Protein AF-A0A2S6S7E2-F1 (afdb_monomer_lite)

Radius of gyration: 13.05 Å; chains: 1; bounding box: 26×18×32 Å

Structure (mmCIF, N/CA/C/O backbone):
data_AF-A0A2S6S7E2-F1
#
_entry.id   AF-A0A2S6S7E2-F1
#
loop_
_atom_site.group_PDB
_atom_site.id
_atom_site.type_symbol
_atom_site.label_atom_id
_atom_site.label_alt_id
_atom_site.label_comp_id
_atom_site.label_asym_id
_atom_site.label_entity_id
_atom_site.label_seq_id
_atom_site.pdbx_PDB_ins_code
_atom_site.Cartn_x
_atom_site.Cartn_y
_atom_site.Cartn_z
_atom_site.occupancy
_atom_site.B_iso_or_equiv
_atom_site.auth_seq_id
_atom_site.auth_comp_id
_atom_site.auth_asym_id
_atom_site.auth_atom_id
_atom_site.pdbx_PDB_model_num
ATOM 1 N N . PRO A 1 1 ? 15.229 6.616 -13.674 1.00 65.38 1 PRO A N 1
ATOM 2 C CA . PRO A 1 1 ? 13.866 6.783 -14.250 1.00 65.38 1 PRO A CA 1
ATOM 3 C C . PRO A 1 1 ? 12.844 5.743 -13.759 1.00 65.38 1 PRO A C 1
ATOM 5 O O . PRO A 1 1 ? 11.726 6.118 -13.449 1.00 65.38 1 PRO A O 1
ATOM 8 N N . TYR A 1 2 ? 13.230 4.470 -13.626 1.00 75.75 2 TYR A N 1
ATOM 9 C CA . TYR A 1 2 ? 12.313 3.364 -13.311 1.00 75.75 2 TYR A CA 1
ATOM 10 C C . TYR A 1 2 ? 11.743 3.382 -11.880 1.00 75.75 2 TYR A C 1
ATOM 12 O O . TYR A 1 2 ? 10.532 3.349 -11.704 1.00 75.75 2 TYR A O 1
ATOM 20 N N . PHE A 1 3 ? 12.591 3.568 -10.859 1.00 84.62 3 PHE A N 1
ATOM 21 C CA . PHE A 1 3 ? 12.149 3.644 -9.456 1.00 84.62 3 PHE A CA 1
ATOM 22 C C . PHE A 1 3 ? 11.148 4.771 -9.190 1.00 84.62 3 PHE A C 1
ATOM 24 O O . PHE A 1 3 ? 10.238 4.613 -8.385 1.00 84.62 3 PHE A O 1
ATOM 31 N N . ARG A 1 4 ? 11.289 5.902 -9.895 1.00 89.38 4 ARG A N 1
ATOM 32 C CA . ARG A 1 4 ? 10.345 7.018 -9.792 1.00 89.38 4 ARG A CA 1
ATOM 33 C C . ARG A 1 4 ? 8.971 6.623 -10.325 1.00 89.38 4 ARG A C 1
ATOM 35 O O . ARG A 1 4 ? 7.980 6.844 -9.644 1.00 89.38 4 ARG A O 1
ATOM 42 N N . THR A 1 5 ? 8.919 6.023 -11.512 1.00 88.44 5 THR A N 1
ATOM 43 C CA . THR A 1 5 ? 7.662 5.561 -12.111 1.00 88.44 5 THR A CA 1
ATOM 44 C C . THR A 1 5 ? 6.980 4.515 -11.235 1.00 88.44 5 THR A C 1
ATOM 46 O O . THR A 1 5 ? 5.779 4.622 -11.001 1.00 88.44 5 THR A O 1
ATOM 49 N N . VAL A 1 6 ? 7.743 3.561 -10.688 1.00 89.38 6 VAL A N 1
ATOM 50 C CA . VAL A 1 6 ? 7.215 2.584 -9.724 1.00 89.38 6 VAL A CA 1
ATOM 51 C C . VAL A 1 6 ? 6.632 3.293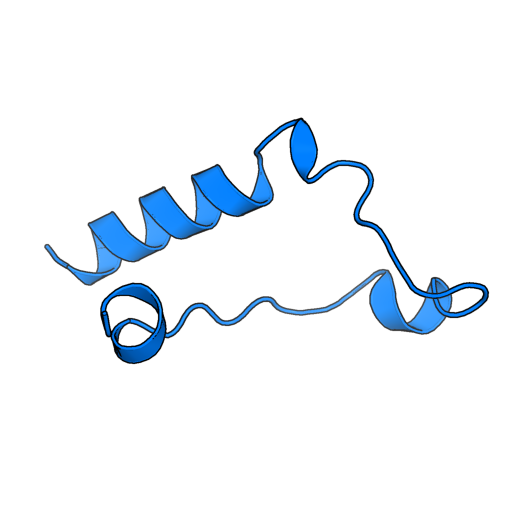 -8.517 1.00 89.38 6 VAL A C 1
ATOM 53 O O . VAL A 1 6 ? 5.450 3.123 -8.256 1.00 89.38 6 VAL A O 1
ATOM 56 N N . ALA A 1 7 ? 7.402 4.153 -7.846 1.00 91.00 7 ALA A N 1
ATOM 57 C CA . ALA A 1 7 ? 6.940 4.864 -6.658 1.00 91.00 7 ALA A CA 1
ATOM 58 C C . ALA A 1 7 ? 5.660 5.676 -6.924 1.00 91.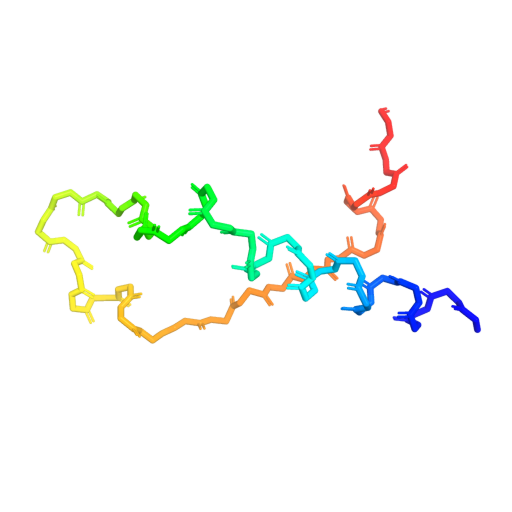00 7 ALA A C 1
ATOM 60 O O . ALA A 1 7 ? 4.715 5.623 -6.135 1.00 91.00 7 ALA A O 1
ATOM 61 N N . GLU A 1 8 ? 5.592 6.381 -8.057 1.00 92.88 8 GLU A N 1
ATOM 62 C CA . GLU A 1 8 ? 4.398 7.126 -8.467 1.00 92.88 8 GLU A CA 1
ATOM 63 C C . GLU A 1 8 ? 3.199 6.194 -8.720 1.00 92.88 8 GLU A C 1
ATOM 65 O O . GLU A 1 8 ? 2.078 6.519 -8.326 1.00 92.88 8 GLU A O 1
ATOM 70 N N . SER A 1 9 ? 3.409 5.033 -9.344 1.00 91.12 9 SER A N 1
ATOM 71 C CA . SER A 1 9 ? 2.346 4.050 -9.595 1.00 91.12 9 SER A CA 1
ATOM 72 C C . SER A 1 9 ? 1.862 3.354 -8.317 1.00 91.12 9 SER A C 1
ATOM 74 O O . SER A 1 9 ? 0.653 3.247 -8.106 1.00 91.12 9 SER A O 1
ATOM 76 N N . SER A 1 10 ? 2.777 2.975 -7.420 1.00 92.44 10 SER A N 1
ATOM 77 C CA . SER A 1 10 ? 2.476 2.409 -6.104 1.00 92.44 10 SER A CA 1
ATOM 78 C C . SER A 1 10 ? 1.625 3.372 -5.284 1.00 92.44 10 SER A C 1
ATOM 80 O O . SER A 1 10 ? 0.607 2.978 -4.718 1.00 92.44 10 SER A O 1
ATOM 82 N N . LEU A 1 11 ? 1.984 4.660 -5.282 1.00 93.25 11 LEU A N 1
ATOM 83 C CA . LEU A 1 11 ? 1.215 5.684 -4.582 1.00 93.25 11 LEU A CA 1
ATOM 84 C C . LEU A 1 11 ? -0.211 5.802 -5.139 1.00 93.25 11 LEU A C 1
ATOM 86 O O . LEU A 1 11 ? -1.167 5.846 -4.367 1.00 93.25 11 LEU A O 1
ATOM 90 N N . ARG A 1 12 ? -0.378 5.802 -6.468 1.00 93.25 12 ARG A N 1
ATOM 91 C CA . ARG A 1 12 ? -1.708 5.840 -7.103 1.00 93.25 12 ARG A CA 1
ATOM 92 C C . ARG A 1 12 ? -2.556 4.617 -6.762 1.00 93.25 12 ARG A C 1
ATOM 94 O O . ARG A 1 12 ? -3.756 4.770 -6.568 1.00 93.25 12 ARG A O 1
ATOM 101 N N . ALA A 1 13 ? -1.952 3.430 -6.687 1.00 91.50 13 ALA A N 1
ATOM 102 C CA . ALA A 1 13 ? -2.660 2.208 -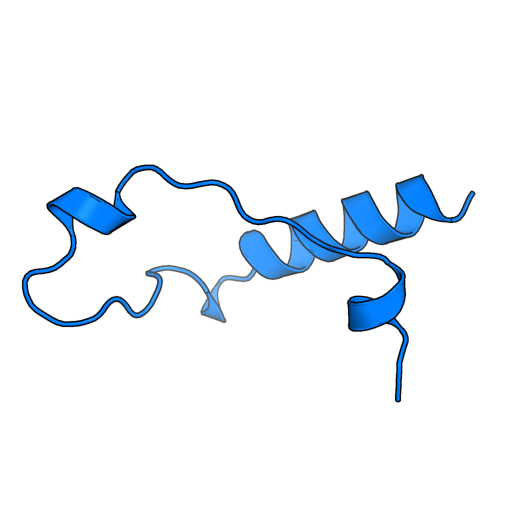6.317 1.00 91.50 13 ALA A CA 1
ATOM 103 C C . ALA A 1 13 ? -3.209 2.295 -4.885 1.00 91.50 13 ALA A C 1
ATOM 105 O O . ALA A 1 13 ? -4.388 2.034 -4.665 1.00 91.50 13 ALA A O 1
ATOM 106 N N . ILE A 1 14 ? -2.382 2.739 -3.932 1.00 91.00 14 ILE A N 1
ATOM 107 C CA . ILE A 1 14 ? -2.787 2.883 -2.526 1.00 91.00 14 ILE A CA 1
ATOM 108 C C . ILE A 1 14 ? -3.843 3.979 -2.340 1.00 91.00 14 ILE A C 1
ATOM 110 O O . ILE A 1 14 ? -4.783 3.801 -1.570 1.00 91.00 14 ILE A O 1
ATOM 114 N N . LEU A 1 15 ? -3.711 5.105 -3.045 1.00 92.94 15 LEU A N 1
ATOM 115 C CA . LEU A 1 15 ? -4.633 6.242 -2.933 1.00 92.94 15 LEU A CA 1
ATOM 116 C C . LEU A 1 15 ? -5.906 6.098 -3.783 1.00 92.94 15 LEU A C 1
ATOM 118 O O . LEU A 1 15 ? -6.722 7.020 -3.819 1.00 92.94 15 LEU A O 1
ATOM 122 N N . ASN A 1 16 ? -6.094 4.977 -4.480 1.00 93.94 16 ASN A N 1
ATOM 123 C CA . ASN A 1 16 ? -7.295 4.751 -5.272 1.00 93.94 16 ASN A CA 1
ATOM 124 C C . ASN A 1 16 ? -8.530 4.687 -4.347 1.00 93.94 16 ASN A C 1
ATOM 126 O O . ASN A 1 16 ? -8.515 3.920 -3.381 1.00 93.94 16 ASN A O 1
ATOM 130 N N . PRO A 1 17 ? -9.624 5.418 -4.641 1.00 93.94 17 PRO A N 1
ATOM 131 C CA . PRO A 1 17 ? -10.864 5.337 -3.867 1.00 93.94 17 PRO A CA 1
ATOM 132 C C . PRO A 1 17 ? -11.409 3.911 -3.705 1.00 93.94 17 PRO A C 1
ATOM 134 O O . PRO A 1 17 ? -12.021 3.604 -2.691 1.00 93.94 17 PRO A O 1
ATOM 137 N N . ALA A 1 18 ? -11.150 3.014 -4.661 1.00 91.44 18 ALA A N 1
ATOM 138 C CA . ALA A 1 18 ? -11.549 1.609 -4.570 1.00 91.44 18 ALA A CA 1
ATOM 139 C C . ALA A 1 18 ? -10.791 0.813 -3.485 1.00 91.44 18 ALA A C 1
ATOM 141 O O . ALA A 1 18 ? -11.255 -0.246 -3.063 1.00 91.44 18 ALA A O 1
ATOM 142 N N . CYS A 1 19 ? -9.632 1.305 -3.038 1.00 88.31 19 CYS A N 1
ATOM 143 C CA . CYS A 1 19 ? -8.796 0.687 -2.009 1.00 88.31 19 CYS A CA 1
ATOM 144 C C . CYS A 1 19 ? -9.060 1.244 -0.600 1.00 88.31 19 CYS A C 1
ATOM 146 O O . CYS A 1 19 ? -8.442 0.774 0.356 1.00 88.31 19 CYS A O 1
ATOM 148 N N . SER A 1 20 ? -9.971 2.216 -0.456 1.00 87.88 20 SER A N 1
ATOM 149 C CA . SER A 1 20 ? -10.335 2.827 0.824 1.00 87.88 20 SER A CA 1
ATOM 150 C C . SER A 1 20 ? -11.849 2.719 1.077 1.00 87.88 20 SER A C 1
ATOM 152 O O . SER A 1 20 ? -12.628 3.301 0.325 1.00 87.88 20 SER A O 1
ATOM 154 N N . PRO A 1 21 ? -12.298 2.010 2.129 1.00 87.44 21 PRO A N 1
ATOM 155 C CA . PRO A 1 21 ? -11.487 1.335 3.139 1.00 87.44 21 PRO A CA 1
ATOM 156 C C . PRO A 1 21 ? -10.857 0.038 2.611 1.00 87.44 21 PRO A C 1
ATOM 158 O O . PRO A 1 21 ? -11.446 -0.687 1.807 1.00 87.44 21 PRO A O 1
ATOM 161 N N . LEU A 1 22 ? -9.661 -0.279 3.107 1.00 87.75 22 LEU A N 1
ATOM 162 C CA . LEU A 1 22 ? -8.991 -1.532 2.783 1.00 87.75 22 LEU A CA 1
ATOM 163 C C . LEU A 1 22 ? -9.798 -2.706 3.350 1.00 87.75 22 LEU A C 1
ATOM 165 O O . LEU A 1 22 ? -10.136 -2.726 4.534 1.00 87.75 22 LEU A O 1
ATOM 169 N N . LYS A 1 23 ? -10.085 -3.703 2.510 1.00 88.56 23 LYS A N 1
ATOM 170 C CA . LYS A 1 23 ? -10.756 -4.935 2.938 1.00 88.56 23 LYS A CA 1
ATOM 171 C C . LYS A 1 23 ? -9.797 -5.764 3.784 1.00 88.56 23 LYS A C 1
ATOM 173 O O . LYS A 1 23 ? -8.922 -6.445 3.255 1.00 88.56 23 LYS A O 1
ATOM 178 N N . LEU A 1 24 ? -9.959 -5.681 5.097 1.00 89.62 24 LEU A N 1
ATOM 179 C CA . LEU A 1 24 ? -9.189 -6.457 6.060 1.00 89.62 24 LEU A CA 1
ATOM 180 C C . LEU A 1 24 ? -9.980 -7.692 6.504 1.00 89.62 24 LEU A C 1
ATOM 182 O O . LEU A 1 24 ? -11.208 -7.640 6.539 1.00 89.62 24 LEU A O 1
ATOM 186 N N . PRO A 1 25 ? -9.305 -8.794 6.874 1.00 91.31 25 PRO A N 1
ATOM 187 C CA . PRO A 1 25 ? -9.971 -9.919 7.513 1.00 91.31 25 PRO A CA 1
ATOM 188 C C . PRO A 1 25 ? -10.606 -9.511 8.847 1.00 91.31 25 PRO A C 1
ATOM 190 O O . PRO A 1 25 ? -10.010 -8.750 9.620 1.00 91.31 25 PRO A O 1
ATOM 193 N N . ASP A 1 26 ? -11.777 -10.076 9.135 1.00 92.56 26 ASP A N 1
ATOM 194 C CA . ASP A 1 26 ? -12.540 -9.772 10.345 1.00 92.56 26 ASP A CA 1
ATOM 195 C C . ASP A 1 26 ? -11.710 -9.976 11.619 1.00 92.56 26 ASP A C 1
ATOM 197 O O . ASP A 1 26 ? -10.953 -10.941 11.762 1.00 92.56 26 ASP A O 1
ATOM 201 N N . GLY A 1 27 ? -11.825 -9.026 12.550 1.00 93.56 27 GLY A N 1
ATOM 202 C CA . GLY A 1 27 ? -11.139 -9.064 13.845 1.00 93.56 27 GLY A CA 1
ATOM 203 C C . GLY A 1 27 ? -9.624 -8.830 13.802 1.00 93.56 27 GLY A C 1
ATOM 204 O O . GLY A 1 27 ? -8.987 -8.849 14.852 1.00 93.56 27 GLY A O 1
ATOM 205 N N . LYS A 1 28 ? -9.020 -8.580 12.630 1.00 91.25 28 LYS A N 1
ATOM 206 C CA . LYS A 1 28 ? -7.559 -8.392 12.504 1.00 91.25 28 LYS A CA 1
ATOM 207 C C . LYS A 1 28 ? -7.111 -6.938 12.366 1.00 91.25 28 LYS A C 1
ATOM 209 O O . LYS A 1 28 ? -5.930 -6.695 12.123 1.00 91.25 28 LYS A O 1
ATOM 214 N N . TYR A 1 29 ? -8.005 -5.968 12.555 1.00 91.62 29 TYR A N 1
ATOM 215 C CA . TYR A 1 29 ? -7.675 -4.544 12.428 1.00 91.62 29 TYR A CA 1
ATOM 216 C C . TYR A 1 29 ? -6.452 -4.140 13.264 1.00 91.62 29 TYR A C 1
ATOM 218 O O . TYR A 1 29 ? -5.550 -3.497 12.746 1.00 91.62 29 TYR A O 1
ATOM 226 N N . GLU A 1 30 ? -6.355 -4.587 14.519 1.00 93.56 30 GLU A N 1
ATOM 227 C CA . GLU A 1 30 ? -5.247 -4.212 15.411 1.00 93.56 30 GLU A CA 1
ATOM 228 C C . GLU A 1 30 ? -3.859 -4.611 14.892 1.00 93.56 30 GLU A C 1
ATOM 230 O O . GLU A 1 30 ? -2.875 -3.933 15.183 1.00 93.56 30 GLU A O 1
ATOM 235 N N . ILE A 1 31 ? -3.786 -5.674 14.088 1.00 91.38 31 ILE A N 1
ATOM 236 C CA . ILE A 1 31 ? -2.549 -6.146 13.454 1.00 91.38 31 ILE A CA 1
ATOM 237 C C . ILE A 1 31 ? -2.270 -5.335 12.183 1.00 91.38 31 ILE A C 1
ATOM 239 O O . ILE A 1 31 ? -1.138 -4.935 11.926 1.00 91.38 31 ILE A O 1
ATOM 243 N N . TRP A 1 32 ? -3.313 -5.065 11.398 1.00 90.75 32 TRP A N 1
ATOM 244 C CA . TRP A 1 32 ? -3.217 -4.428 10.083 1.00 90.75 32 TRP A CA 1
ATOM 245 C C . TRP A 1 32 ? -3.411 -2.908 10.110 1.00 90.75 32 TRP A C 1
ATOM 247 O O . TRP A 1 32 ? -3.403 -2.269 9.065 1.00 90.75 32 TRP A O 1
ATOM 257 N N . LYS A 1 33 ? -3.557 -2.284 11.281 1.00 89.94 33 LYS A N 1
ATOM 258 C CA . LYS A 1 33 ? -3.675 -0.821 11.393 1.00 89.94 33 LYS A CA 1
ATOM 259 C C . LYS A 1 33 ? -2.374 -0.093 11.052 1.00 89.94 33 LYS A C 1
ATOM 261 O O . LYS A 1 33 ? -2.402 1.081 10.698 1.00 89.94 33 LYS A O 1
ATOM 266 N N . LYS A 1 34 ? -1.225 -0.767 11.183 1.00 92.00 34 LYS A N 1
ATOM 267 C CA . LYS A 1 34 ? 0.095 -0.213 10.867 1.00 92.00 34 LYS A CA 1
ATOM 268 C C . LYS A 1 34 ? 0.978 -1.289 10.252 1.00 92.00 34 LYS A C 1
ATOM 270 O O . LYS A 1 34 ? 1.476 -2.164 10.949 1.00 92.00 34 LYS A O 1
ATOM 275 N N . PHE A 1 35 ? 1.190 -1.191 8.949 1.00 90.62 35 PHE A N 1
ATOM 276 C CA . PHE A 1 35 ? 2.021 -2.112 8.186 1.00 90.62 35 PHE A CA 1
ATOM 277 C C . PHE A 1 35 ? 2.682 -1.377 7.018 1.00 90.62 35 PHE 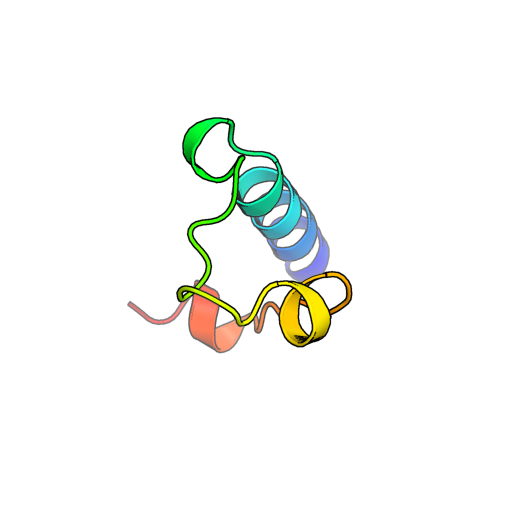A C 1
ATOM 279 O O . PHE A 1 35 ? 2.373 -0.215 6.747 1.00 90.62 35 PHE A O 1
ATOM 286 N N . VAL A 1 36 ? 3.627 -2.045 6.360 1.00 90.88 36 VAL A N 1
ATOM 287 C CA . VAL A 1 36 ? 4.392 -1.494 5.239 1.00 90.88 36 VAL A CA 1
ATOM 288 C C . VAL A 1 36 ? 4.029 -2.267 3.980 1.00 90.88 36 VAL A C 1
ATOM 290 O O . VAL A 1 36 ? 4.179 -3.486 3.938 1.00 90.88 36 VAL A O 1
ATOM 293 N N . PHE A 1 37 ? 3.568 -1.557 2.952 1.00 88.31 37 PHE A N 1
ATOM 294 C CA . PHE A 1 37 ? 3.465 -2.113 1.607 1.00 88.31 37 PHE A CA 1
ATOM 295 C C . PHE A 1 37 ? 4.829 -2.025 0.923 1.00 88.31 37 PHE A C 1
ATOM 297 O O . PHE A 1 37 ? 5.375 -0.932 0.770 1.00 88.31 37 PHE A O 1
ATOM 304 N N . VAL A 1 38 ? 5.364 -3.169 0.505 1.00 89.94 38 VAL A N 1
ATOM 305 C CA . VAL A 1 38 ? 6.591 -3.245 -0.292 1.00 89.94 38 VAL A CA 1
ATOM 306 C C . VAL A 1 38 ? 6.195 -3.514 -1.736 1.00 89.94 38 VAL A C 1
ATOM 308 O O . VAL A 1 38 ? 5.550 -4.517 -2.033 1.00 89.94 38 VAL A O 1
ATOM 311 N N . PHE A 1 39 ? 6.557 -2.592 -2.623 1.00 87.38 39 PHE A N 1
ATOM 312 C CA . PHE A 1 39 ? 6.305 -2.703 -4.052 1.00 87.38 39 PHE A CA 1
ATOM 313 C C 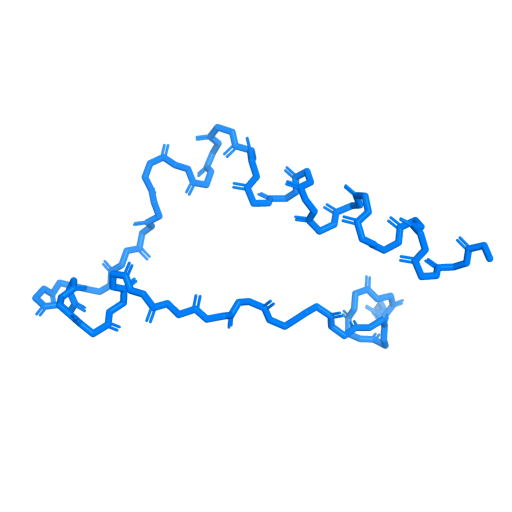. PHE A 1 39 ? 7.607 -3.058 -4.753 1.00 87.38 39 PHE A C 1
ATOM 315 O O . PHE A 1 39 ? 8.458 -2.198 -4.980 1.00 87.38 39 PHE A O 1
ATOM 322 N N . GLU A 1 40 ? 7.751 -4.341 -5.066 1.00 86.81 40 GLU A N 1
ATOM 323 C CA . GLU A 1 40 ? 8.898 -4.843 -5.804 1.00 86.81 40 GLU A CA 1
ATOM 324 C C . GLU A 1 40 ? 8.684 -4.676 -7.300 1.00 86.81 40 GLU A C 1
ATOM 326 O O . GLU A 1 40 ? 7.684 -5.097 -7.882 1.00 86.81 40 GLU A O 1
ATOM 331 N N . LEU A 1 41 ? 9.681 -4.073 -7.926 1.00 83.19 41 LEU A N 1
ATOM 332 C CA . LEU A 1 41 ? 9.688 -3.735 -9.336 1.00 83.19 41 LEU A CA 1
ATOM 333 C C . LEU A 1 41 ? 9.492 -4.951 -10.245 1.00 83.19 41 LEU A C 1
ATOM 335 O O . LEU A 1 41 ? 8.746 -4.873 -11.216 1.00 83.19 41 LEU A O 1
ATOM 339 N N . ALA A 1 42 ? 10.152 -6.063 -9.910 1.00 82.75 42 ALA A N 1
ATOM 340 C CA . ALA A 1 42 ? 10.015 -7.313 -10.643 1.00 82.75 42 ALA A CA 1
ATOM 341 C C . ALA A 1 42 ? 8.563 -7.806 -10.602 1.00 82.75 42 ALA A C 1
ATOM 343 O O . ALA A 1 42 ? 7.999 -8.118 -11.638 1.00 82.75 42 ALA A O 1
ATOM 344 N N . TRP A 1 43 ? 7.919 -7.777 -9.433 1.00 81.88 43 TRP A N 1
ATOM 345 C CA . TRP A 1 43 ? 6.543 -8.261 -9.269 1.00 81.88 43 TRP A CA 1
ATOM 346 C C . TRP A 1 43 ? 5.498 -7.357 -9.912 1.00 81.88 43 TRP A C 1
ATOM 348 O O . TRP A 1 43 ? 4.439 -7.827 -10.307 1.00 81.88 43 TRP A O 1
ATOM 358 N N . MET A 1 44 ? 5.769 -6.056 -10.005 1.00 79.25 44 MET A N 1
ATOM 359 C CA . MET A 1 44 ? 4.853 -5.115 -10.650 1.00 79.25 44 MET A CA 1
ATOM 360 C C . MET A 1 44 ? 4.886 -5.181 -12.178 1.00 79.25 44 MET A C 1
ATOM 362 O O . MET A 1 44 ? 4.016 -4.590 -12.817 1.00 79.25 44 MET A O 1
ATOM 366 N N . LEU A 1 45 ? 5.908 -5.812 -12.759 1.00 75.75 45 LEU A N 1
ATOM 367 C CA . LEU A 1 45 ? 6.169 -5.771 -14.198 1.00 75.75 45 LEU A CA 1
ATOM 368 C C . LEU A 1 45 ? 6.307 -7.153 -14.838 1.00 75.75 45 LEU A C 1
ATOM 370 O O . LEU A 1 45 ? 6.314 -7.232 -16.068 1.00 75.75 45 LEU A O 1
ATOM 374 N N . ASP A 1 46 ? 6.368 -8.215 -14.033 1.00 62.00 46 ASP A N 1
A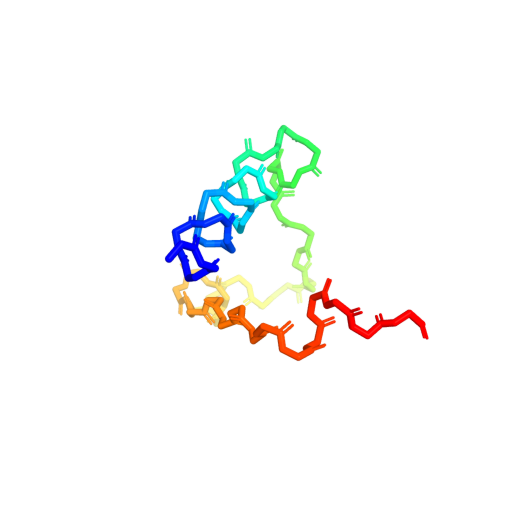TOM 375 C CA . ASP A 1 46 ? 6.152 -9.579 -14.507 1.00 62.00 46 ASP A CA 1
ATOM 376 C C . ASP A 1 46 ? 4.708 -9.703 -15.017 1.00 62.00 46 ASP A C 1
ATOM 378 O O . ASP A 1 46 ? 3.757 -9.349 -14.315 1.00 62.00 46 ASP A O 1
ATOM 382 N N . ASN A 1 47 ? 4.575 -10.136 -16.274 1.00 52.16 47 ASN A N 1
ATOM 383 C CA . ASN A 1 47 ? 3.303 -10.412 -16.950 1.00 52.16 47 ASN A CA 1
ATOM 384 C C . ASN A 1 47 ? 2.966 -11.897 -16.842 1.00 52.16 47 ASN A C 1
ATOM 386 O O . ASN A 1 47 ? 3.859 -12.708 -17.176 1.00 52.16 47 ASN A O 1
#

Sequence (47 aa):
PYFRTVAESSLRAILNPACSPLKLPDGKYEIWKKFVFVFELAWMLDN

pLDDT: mean 87.24, std 8.44, range [52.16, 93.94]

Secondary structure (DSSP, 8-state):
-HHHHHHHHHHHHHT-GGGSS--PPTT-HHHHTS------HHHHH--

Foldseek 3Di:
DQVVVQVVVVVCVCPPPVCPPPDDPPPCCVVVVDDDDDRDSCVVPPD